Protein AF-A0A072P258-F1 (afdb_monomer_lite)

Foldseek 3Di:
DVQLVVCLVVQLPDDCVVVVCPVFAPDQCCLDPVNVVVLLVLLCDADPPPRDRPSVVVVVPPCNVVCSVPVPPDPRFGWEQQQREPVQFDADPPDRHTDDGHDSPRIGGYDSVNNVCNHCVVVD

Radius of gyration: 16.72 Å; chains: 1; bounding box: 40×44×44 Å

pLDDT: mean 76.92, std 16.01, range [46.84, 97.19]

InterPro domains:
  IPR002575 Aminoglycoside phosphotransferase [PF01636] (3-120)
  IPR011009 Protein kinase-like domain superfamily [SSF56112] (2-120)

Secondary structure (DSSP, 8-state):
-HHHHHHHHHHHTS-TTTTT-TTS-S---TTSHHHHHHHHHHTT---TTT---TTHHHHT-TTHHHHHTT------EEEE-SS--GGGEEEPSSSSSEEEE--GGG-EEEETHHHHHHHHGGG-

Sequence (124 aa):
WFSLIETLGWFHSLDPDSLGLQDYGKNVDFYSATRFSPIEAQAVIKHKDDGWNSRARTCRLRRGDRLRSKALIGKSAAIVHGDFKFGNVILHPTEPRVIGNLDWELSKISYFSVDLAFTLSPFL

Organism: NCBI:txid1182545

Structure (mmCIF, N/CA/C/O backbone):
data_AF-A0A072P258-F1
#
_entry.id   AF-A0A072P258-F1
#
loop_
_atom_site.group_PDB
_atom_site.id
_atom_site.type_symbol
_atom_site.label_atom_id
_atom_site.label_alt_id
_atom_site.label_comp_id
_atom_site.label_asym_id
_atom_site.label_entity_id
_atom_site.label_seq_id
_atom_site.pdbx_PDB_ins_code
_atom_site.Cartn_x
_atom_site.Cartn_y
_atom_site.Cartn_z
_atom_site.occupancy
_atom_site.B_iso_or_equiv
_atom_site.auth_seq_id
_atom_site.auth_comp_id
_atom_site.auth_asym_id
_atom_site.auth_atom_id
_atom_site.pdbx_PDB_model_num
ATOM 1 N N . TRP A 1 1 ? -10.549 -6.537 6.475 1.00 80.56 1 TRP A N 1
ATOM 2 C CA . TRP A 1 1 ? -10.460 -6.451 5.003 1.00 80.56 1 TRP A CA 1
ATOM 3 C C . TRP A 1 1 ? -11.018 -5.148 4.450 1.00 80.56 1 TRP A C 1
ATOM 5 O O . TRP A 1 1 ? -10.276 -4.502 3.730 1.00 80.56 1 TRP A O 1
ATOM 15 N N . PHE A 1 2 ? -12.230 -4.705 4.815 1.00 92.12 2 PHE A N 1
ATOM 16 C CA . PHE A 1 2 ? -12.779 -3.423 4.327 1.00 92.12 2 PHE A CA 1
ATOM 17 C C . PHE A 1 2 ? -11.857 -2.227 4.571 1.00 92.12 2 PHE A C 1
ATOM 19 O O . PHE A 1 2 ? -11.425 -1.613 3.605 1.00 92.12 2 PHE A O 1
ATOM 26 N N . SER A 1 3 ? -11.435 -1.995 5.818 1.00 93.75 3 SER A N 1
ATOM 27 C CA . SER A 1 3 ? -10.542 -0.869 6.122 1.00 93.75 3 SER A CA 1
ATOM 28 C C . SER A 1 3 ? -9.206 -0.916 5.369 1.00 93.75 3 SER A C 1
ATOM 30 O O . SER A 1 3 ? -8.697 0.126 4.989 1.00 93.75 3 SER A O 1
ATOM 32 N N . LEU A 1 4 ? -8.664 -2.103 5.070 1.00 92.88 4 LEU A N 1
ATOM 33 C CA . LEU A 1 4 ? -7.447 -2.233 4.257 1.00 92.88 4 LEU A CA 1
ATOM 34 C C . LEU A 1 4 ? -7.675 -1.738 2.818 1.00 92.88 4 LEU A C 1
ATOM 36 O O . LEU A 1 4 ? -6.839 -1.028 2.268 1.00 92.88 4 LEU A O 1
ATOM 40 N N . ILE A 1 5 ? -8.810 -2.114 2.223 1.00 92.69 5 ILE A N 1
ATOM 41 C CA . ILE A 1 5 ? -9.197 -1.711 0.864 1.00 92.69 5 ILE A CA 1
ATOM 42 C C . ILE A 1 5 ? -9.535 -0.217 0.828 1.00 92.69 5 ILE A C 1
ATOM 44 O O . ILE A 1 5 ? -9.149 0.467 -0.115 1.00 92.69 5 ILE A O 1
ATOM 48 N N . GLU A 1 6 ? -10.203 0.303 1.859 1.00 94.56 6 GLU A N 1
ATOM 49 C CA . GLU A 1 6 ? -10.475 1.737 2.011 1.00 94.56 6 GLU A CA 1
ATOM 50 C C . GLU A 1 6 ? -9.178 2.538 2.119 1.00 94.56 6 GLU A C 1
ATOM 52 O O . GLU A 1 6 ? -9.024 3.530 1.414 1.00 94.56 6 GLU A O 1
ATOM 57 N N . THR A 1 7 ? -8.217 2.088 2.932 1.00 94.31 7 THR A N 1
ATOM 58 C CA . THR A 1 7 ? -6.896 2.720 3.027 1.00 94.31 7 THR A CA 1
ATOM 59 C C . THR A 1 7 ? -6.172 2.689 1.689 1.00 94.31 7 THR A C 1
ATOM 61 O O . THR A 1 7 ? -5.600 3.703 1.305 1.00 94.31 7 THR A O 1
ATOM 64 N N . LEU A 1 8 ? -6.216 1.569 0.962 1.00 92.69 8 LEU A N 1
ATOM 65 C CA . LEU A 1 8 ? -5.606 1.460 -0.362 1.00 92.69 8 LEU A CA 1
ATOM 66 C C . LEU A 1 8 ? -6.250 2.428 -1.365 1.00 92.69 8 LEU A C 1
ATOM 68 O O . LEU A 1 8 ? -5.548 3.153 -2.064 1.00 92.69 8 LEU A O 1
ATOM 72 N N . GLY A 1 9 ? -7.585 2.479 -1.400 1.00 91.62 9 GLY A N 1
ATOM 73 C CA . GLY A 1 9 ? -8.334 3.381 -2.273 1.00 91.62 9 GLY A CA 1
ATOM 74 C C . GLY A 1 9 ? -8.097 4.853 -1.939 1.00 91.62 9 GLY A C 1
ATOM 75 O O . GLY A 1 9 ? -7.852 5.652 -2.839 1.00 91.62 9 GLY A O 1
ATOM 76 N N . TRP A 1 10 ? -8.100 5.205 -0.651 1.00 90.94 10 TRP A N 1
ATOM 77 C CA . TRP A 1 10 ? -7.751 6.545 -0.183 1.00 90.94 10 TRP A CA 1
ATOM 78 C C . TRP A 1 10 ? -6.321 6.914 -0.587 1.00 90.94 10 TRP A C 1
ATOM 80 O O . TRP A 1 10 ? -6.105 7.963 -1.186 1.00 90.94 10 TRP A O 1
ATOM 90 N N . PHE A 1 11 ? -5.362 6.022 -0.344 1.00 86.38 11 PHE A N 1
ATOM 91 C CA . PHE A 1 11 ? -3.952 6.220 -0.664 1.00 86.38 11 PHE A CA 1
ATOM 92 C C . PHE A 1 11 ? -3.710 6.450 -2.163 1.00 86.38 11 PHE A C 1
ATOM 94 O O . PHE A 1 11 ? -2.982 7.367 -2.538 1.00 86.38 11 PHE A O 1
ATOM 101 N N . HIS A 1 12 ? -4.373 5.678 -3.029 1.00 89.56 12 HIS A N 1
ATOM 102 C CA . HIS A 1 12 ? -4.281 5.831 -4.486 1.00 89.56 12 HIS A CA 1
ATOM 103 C C . HIS A 1 12 ? -5.086 7.010 -5.048 1.00 89.56 12 HIS A C 1
ATOM 105 O O . HIS A 1 12 ? -4.901 7.359 -6.212 1.00 89.56 12 HIS A O 1
ATOM 111 N N . SER A 1 13 ? -5.967 7.622 -4.250 1.00 89.94 13 SER A N 1
ATOM 112 C CA . SER A 1 13 ? -6.721 8.825 -4.636 1.00 89.94 13 SER A CA 1
ATOM 113 C C . SER A 1 13 ? -5.958 10.132 -4.409 1.00 89.94 13 SER A C 1
ATOM 115 O O . SER A 1 13 ? -6.405 11.186 -4.860 1.00 89.94 13 SER A O 1
ATOM 117 N N . LEU A 1 14 ? -4.823 10.073 -3.705 1.00 89.19 14 LEU A N 1
ATOM 118 C CA . LEU A 1 14 ? -3.991 11.238 -3.428 1.00 89.19 14 LEU A CA 1
ATOM 119 C C . LEU A 1 14 ? -3.302 11.726 -4.704 1.00 89.19 14 LEU A C 1
ATOM 121 O O . LEU A 1 14 ? -2.708 10.933 -5.433 1.00 89.19 14 LEU A O 1
ATOM 125 N N . ASP A 1 15 ? -3.342 13.040 -4.927 1.00 87.12 15 ASP A N 1
ATOM 126 C CA . ASP A 1 15 ? -2.599 13.699 -5.998 1.00 87.12 15 ASP A CA 1
ATOM 127 C C . ASP A 1 15 ? -1.139 13.940 -5.561 1.00 87.12 15 ASP A C 1
ATOM 129 O O . ASP A 1 15 ? -0.911 14.753 -4.654 1.00 87.12 15 ASP A O 1
ATOM 133 N N . PRO A 1 16 ? -0.145 13.267 -6.178 1.00 85.94 16 PRO A N 1
ATOM 134 C CA . PRO A 1 16 ? 1.263 13.444 -5.836 1.00 85.94 16 PRO A CA 1
ATOM 135 C C . PRO A 1 16 ? 1.750 14.888 -5.964 1.00 85.94 16 PRO A C 1
ATOM 137 O O . PRO A 1 16 ? 2.564 15.326 -5.149 1.00 85.94 16 PRO A O 1
ATOM 140 N N . ASP A 1 17 ? 1.248 15.631 -6.950 1.00 86.19 17 ASP A N 1
ATOM 141 C CA . ASP A 1 17 ? 1.717 16.987 -7.236 1.00 86.19 17 ASP A CA 1
ATOM 142 C C . ASP A 1 17 ? 1.277 17.946 -6.124 1.00 86.19 17 ASP A C 1
ATOM 144 O O . ASP A 1 17 ? 2.081 18.732 -5.618 1.00 86.19 17 ASP A O 1
ATOM 148 N N . SER A 1 18 ? 0.032 17.808 -5.651 1.00 89.44 18 SER A N 1
ATOM 149 C CA . SER A 1 18 ? -0.488 18.568 -4.504 1.00 89.44 18 SER A CA 1
ATOM 150 C C . SER A 1 18 ? 0.297 18.346 -3.201 1.00 89.44 18 SER A C 1
ATOM 152 O O . SER A 1 18 ? 0.285 19.202 -2.316 1.00 89.44 18 SER A O 1
ATOM 154 N N . LEU A 1 19 ? 0.996 17.211 -3.089 1.00 90.06 19 LEU A N 1
ATOM 155 C CA . LEU A 1 19 ? 1.791 16.819 -1.925 1.00 90.06 19 LEU A CA 1
ATOM 156 C C . LEU A 1 19 ? 3.286 17.147 -2.072 1.00 90.06 19 LEU A C 1
ATOM 158 O O . LEU A 1 19 ? 4.065 16.845 -1.168 1.00 90.06 19 LEU A O 1
ATOM 162 N N . GLY A 1 20 ? 3.705 17.749 -3.191 1.00 89.31 20 GLY A N 1
ATOM 163 C CA . GLY A 1 20 ? 5.118 18.028 -3.464 1.00 89.31 20 GLY A CA 1
ATOM 164 C C . GLY A 1 20 ? 5.938 16.776 -3.808 1.00 89.31 20 GLY A C 1
ATOM 165 O O . GLY A 1 20 ? 7.154 16.757 -3.610 1.00 89.31 20 GLY A O 1
ATOM 166 N N . LEU A 1 21 ? 5.279 15.714 -4.285 1.00 87.38 21 LEU A N 1
ATOM 167 C CA . LEU A 1 21 ? 5.876 14.421 -4.634 1.00 87.38 21 LEU A CA 1
ATOM 168 C C . LEU A 1 21 ? 6.026 14.223 -6.151 1.00 87.38 21 LEU A C 1
ATOM 170 O O . LEU A 1 21 ? 6.242 13.099 -6.604 1.00 87.38 21 LEU A O 1
ATOM 174 N N . GLN A 1 22 ? 5.967 15.293 -6.943 1.00 79.31 22 GLN A N 1
ATOM 175 C CA . GLN A 1 22 ? 6.063 15.233 -8.407 1.00 79.31 22 GLN A CA 1
ATOM 176 C C . GLN A 1 22 ? 7.355 14.555 -8.907 1.00 79.31 22 GLN A C 1
ATOM 178 O O . GLN A 1 22 ? 7.369 13.887 -9.940 1.00 79.31 22 GLN A O 1
ATOM 183 N N . ASP A 1 23 ? 8.447 14.674 -8.143 1.00 79.88 23 ASP A N 1
ATOM 184 C CA . ASP A 1 23 ? 9.750 14.078 -8.461 1.00 79.88 23 ASP A CA 1
ATOM 185 C C . ASP A 1 23 ? 9.990 12.725 -7.763 1.00 79.88 23 ASP A C 1
ATOM 187 O O . ASP A 1 23 ? 11.066 12.126 -7.900 1.00 79.88 23 ASP A O 1
ATOM 191 N N . TYR A 1 24 ? 8.997 12.217 -7.021 1.00 80.12 24 TYR A N 1
ATOM 192 C CA . TYR A 1 24 ? 9.077 11.001 -6.211 1.00 80.12 24 TYR A CA 1
ATOM 193 C C . TYR A 1 24 ? 9.016 9.723 -7.069 1.00 80.12 24 TYR A C 1
ATOM 195 O O . TYR A 1 24 ? 8.082 8.927 -7.040 1.00 80.12 24 TYR A O 1
ATOM 203 N N . GLY A 1 25 ? 10.055 9.503 -7.871 1.00 65.50 25 GLY A N 1
ATOM 204 C CA . GLY A 1 25 ? 10.165 8.355 -8.768 1.00 65.50 25 GLY A CA 1
ATOM 205 C C . GLY A 1 25 ? 9.993 8.759 -10.227 1.00 65.50 25 GLY A C 1
ATOM 206 O O . GLY A 1 25 ? 8.919 8.644 -10.801 1.00 65.50 25 GLY A O 1
ATOM 207 N N . LYS A 1 26 ? 11.106 9.152 -10.857 1.00 57.06 26 LYS A N 1
ATOM 208 C CA . LYS A 1 26 ? 11.235 9.593 -12.262 1.00 57.06 26 LYS A CA 1
ATOM 209 C C . LYS A 1 26 ? 10.872 8.559 -13.352 1.00 57.06 26 LYS A C 1
ATOM 211 O O . LYS A 1 26 ? 11.363 8.660 -14.468 1.00 57.06 26 LYS A O 1
ATOM 216 N N . ASN A 1 27 ? 10.055 7.544 -13.079 1.00 54.53 27 ASN A N 1
ATOM 217 C CA . ASN A 1 27 ? 9.732 6.500 -14.053 1.00 54.53 27 ASN A CA 1
ATOM 218 C C . ASN A 1 27 ? 8.267 6.077 -13.942 1.00 54.53 27 ASN A C 1
ATOM 220 O O . ASN A 1 27 ? 7.932 5.153 -13.200 1.00 54.53 27 ASN A O 1
ATOM 224 N N . VAL A 1 28 ? 7.418 6.704 -14.755 1.00 58.09 28 VAL A N 1
ATOM 225 C CA . VAL A 1 28 ? 5.987 6.375 -14.877 1.00 58.09 28 VAL A CA 1
ATOM 226 C C . VAL A 1 28 ? 5.734 5.025 -15.561 1.00 58.09 28 VAL A C 1
ATOM 228 O O . VAL A 1 28 ? 4.589 4.641 -15.774 1.00 58.09 28 VAL A O 1
ATOM 231 N N . ASP A 1 29 ? 6.780 4.268 -15.898 1.00 60.81 29 ASP A N 1
ATOM 232 C CA . ASP A 1 29 ? 6.637 2.992 -16.586 1.00 60.81 29 ASP A CA 1
ATOM 233 C C . ASP A 1 29 ? 7.068 1.805 -15.710 1.00 60.81 29 ASP A C 1
ATOM 235 O O . ASP A 1 29 ? 8.213 1.345 -15.749 1.00 60.81 29 ASP A O 1
ATOM 239 N N . PHE A 1 30 ? 6.132 1.296 -14.898 1.00 56.91 30 PHE A N 1
ATOM 240 C CA . PHE A 1 30 ? 6.318 0.047 -14.144 1.00 56.91 30 PHE A CA 1
ATOM 241 C C . PHE A 1 30 ? 6.544 -1.159 -15.059 1.00 56.91 30 PHE A C 1
ATOM 243 O O . PHE A 1 30 ? 7.264 -2.083 -14.689 1.00 56.91 30 PHE A O 1
ATOM 250 N N . TYR A 1 31 ? 5.910 -1.162 -16.235 1.00 58.06 31 TYR A N 1
ATOM 251 C CA . TYR A 1 31 ? 5.959 -2.280 -17.172 1.00 58.06 31 TYR A CA 1
ATOM 252 C C . TYR A 1 31 ? 7.146 -2.190 -18.139 1.00 58.06 31 TYR A C 1
ATOM 254 O O . TYR A 1 31 ? 7.406 -3.153 -18.867 1.00 58.06 31 TYR A O 1
ATOM 262 N N . SER A 1 32 ? 7.903 -1.087 -18.103 1.00 57.03 32 SER A N 1
ATOM 263 C CA . SER A 1 32 ? 9.161 -0.950 -18.834 1.00 57.03 32 SER A CA 1
ATOM 264 C C . SER A 1 32 ? 10.154 -2.054 -18.473 1.00 57.03 32 SER A C 1
ATOM 266 O O . SER A 1 32 ? 10.201 -2.585 -17.355 1.00 57.03 32 SER A O 1
ATOM 268 N N . ALA A 1 33 ? 11.025 -2.358 -19.436 1.00 49.00 33 ALA A N 1
ATOM 269 C CA . ALA A 1 33 ? 12.120 -3.312 -19.287 1.00 49.00 33 ALA A CA 1
ATOM 270 C C . ALA A 1 33 ? 12.998 -3.048 -18.044 1.00 49.00 33 ALA A C 1
ATOM 272 O O . ALA A 1 33 ? 13.565 -3.986 -17.491 1.00 49.00 33 ALA A O 1
ATOM 273 N N . THR A 1 34 ? 13.052 -1.806 -17.552 1.00 52.84 34 THR A N 1
ATOM 274 C CA . THR A 1 34 ? 13.853 -1.367 -16.399 1.00 52.84 34 THR A CA 1
ATOM 275 C C . THR A 1 34 ? 13.438 -2.015 -15.070 1.00 52.84 34 THR A C 1
ATOM 277 O O . THR A 1 34 ? 14.250 -2.091 -14.150 1.00 52.84 34 THR A O 1
ATOM 280 N N . ARG A 1 35 ? 12.191 -2.497 -14.933 1.00 59.50 35 ARG A N 1
ATOM 281 C CA . ARG A 1 35 ? 11.707 -3.183 -13.713 1.00 59.50 35 ARG A CA 1
ATOM 282 C C . ARG A 1 35 ? 11.805 -4.701 -13.791 1.00 59.50 35 ARG A C 1
ATOM 284 O O . ARG A 1 35 ? 12.050 -5.343 -12.773 1.00 59.50 35 ARG A O 1
ATOM 291 N N . PHE A 1 36 ? 11.623 -5.269 -14.979 1.00 61.66 36 PHE A N 1
ATOM 292 C CA . PHE A 1 36 ? 11.745 -6.712 -15.177 1.00 61.66 36 PHE A CA 1
ATOM 293 C C . PHE A 1 36 ? 13.206 -7.156 -15.253 1.00 61.66 36 PHE A C 1
ATOM 295 O O . PHE A 1 36 ? 13.527 -8.220 -14.730 1.00 61.66 36 PHE A O 1
ATOM 302 N N . SER A 1 37 ? 14.105 -6.333 -15.804 1.00 63.50 37 SER A N 1
ATOM 303 C CA . SER A 1 37 ? 15.505 -6.720 -16.005 1.00 63.50 37 SER A CA 1
ATOM 304 C C . SER A 1 37 ? 16.271 -7.051 -14.716 1.00 63.50 37 SER A C 1
ATOM 306 O O . SER A 1 37 ? 16.994 -8.047 -14.732 1.00 63.50 37 SER A O 1
ATOM 308 N N . PRO A 1 38 ? 16.104 -6.354 -13.568 1.00 69.00 38 PRO A N 1
ATOM 309 C CA . PRO A 1 38 ? 16.806 -6.734 -12.343 1.00 69.00 38 PRO A CA 1
ATOM 310 C C . PRO A 1 38 ? 16.227 -8.007 -11.718 1.00 69.00 38 PRO A C 1
ATOM 312 O O . PRO A 1 38 ? 16.970 -8.819 -11.175 1.00 69.00 38 PRO A O 1
ATOM 315 N N . ILE A 1 39 ? 14.908 -8.207 -11.813 1.00 66.69 39 ILE A N 1
ATOM 316 C CA . ILE A 1 39 ? 14.232 -9.408 -11.301 1.00 66.69 39 ILE A CA 1
ATOM 317 C C . ILE A 1 39 ? 14.655 -10.631 -12.127 1.00 66.69 39 ILE A C 1
ATOM 319 O O . ILE A 1 39 ? 15.022 -11.658 -11.559 1.00 66.69 39 ILE A O 1
ATOM 323 N N . GLU A 1 40 ? 14.679 -10.498 -13.456 1.00 68.19 40 GLU A N 1
ATOM 324 C CA . GLU A 1 40 ? 15.176 -11.511 -14.394 1.00 68.19 40 GLU A CA 1
ATOM 325 C C . GLU A 1 40 ? 16.664 -11.808 -14.169 1.00 68.19 40 GLU A C 1
ATOM 327 O O . GLU A 1 40 ? 17.045 -12.977 -14.079 1.00 68.19 40 GLU A O 1
ATOM 332 N N . ALA A 1 41 ? 17.491 -10.777 -13.969 1.00 71.06 41 ALA A N 1
ATOM 333 C CA . ALA A 1 41 ? 18.902 -10.943 -13.632 1.00 71.06 41 ALA A CA 1
ATOM 334 C C . ALA A 1 41 ? 19.092 -11.699 -12.307 1.00 71.06 41 ALA A C 1
ATOM 336 O O . ALA A 1 41 ? 19.918 -12.601 -12.221 1.00 71.06 41 ALA A O 1
ATOM 337 N N . GLN A 1 42 ? 18.301 -11.404 -11.275 1.00 70.44 42 GLN A N 1
ATOM 338 C CA . GLN A 1 42 ? 18.381 -12.119 -9.997 1.00 70.44 42 GLN A CA 1
ATOM 339 C C . GLN A 1 42 ? 17.874 -13.563 -10.098 1.00 70.44 42 GLN A C 1
ATOM 341 O O . GLN A 1 42 ? 18.392 -14.461 -9.433 1.00 70.44 42 GLN A O 1
ATOM 346 N N . ALA A 1 43 ? 16.898 -13.824 -10.963 1.00 67.00 43 ALA A N 1
ATOM 347 C CA . ALA A 1 43 ? 16.346 -15.156 -11.176 1.00 67.00 43 ALA A CA 1
ATOM 348 C C . ALA A 1 43 ? 17.252 -16.103 -11.982 1.00 67.00 43 ALA A C 1
ATOM 350 O O . ALA A 1 43 ? 16.924 -17.284 -12.116 1.00 67.00 43 ALA A O 1
ATOM 351 N N . VAL A 1 44 ? 18.400 -15.628 -12.474 1.00 71.62 44 VAL A N 1
ATOM 352 C CA . VAL A 1 44 ? 19.455 -16.488 -13.036 1.00 71.62 44 VAL A CA 1
ATOM 353 C C . VAL A 1 44 ? 20.649 -16.675 -12.091 1.00 71.62 44 VAL A C 1
ATOM 355 O O . VAL A 1 44 ? 21.456 -17.576 -12.314 1.00 71.62 44 VAL A O 1
ATOM 358 N N . ILE A 1 45 ? 20.735 -15.905 -10.998 1.00 73.19 45 ILE A N 1
ATOM 359 C CA . ILE A 1 45 ? 21.811 -16.012 -9.998 1.00 73.19 45 ILE A CA 1
ATOM 360 C C . ILE A 1 45 ? 21.589 -17.238 -9.109 1.00 73.19 45 ILE A C 1
ATOM 362 O O . ILE A 1 45 ? 20.629 -17.303 -8.347 1.00 73.19 45 ILE A O 1
ATOM 366 N N . LYS A 1 46 ? 22.493 -18.213 -9.189 1.00 74.88 46 LYS A N 1
ATOM 367 C CA . LYS A 1 46 ? 22.460 -19.421 -8.356 1.00 74.88 46 LYS A CA 1
ATOM 368 C C . LYS A 1 46 ? 23.319 -19.242 -7.108 1.00 74.88 46 LYS A C 1
ATOM 370 O O . LYS A 1 46 ? 24.397 -18.650 -7.179 1.00 74.88 46 LYS A O 1
ATOM 375 N N . HIS A 1 47 ? 22.853 -19.779 -5.986 1.00 73.06 47 HIS A N 1
ATOM 376 C CA . HIS A 1 47 ? 23.661 -19.963 -4.788 1.00 73.06 47 HIS A CA 1
ATOM 377 C C . HIS A 1 47 ? 24.882 -20.826 -5.126 1.00 73.06 47 HIS A C 1
ATOM 379 O O . HIS A 1 47 ? 24.786 -21.789 -5.889 1.00 73.06 47 HIS A O 1
ATOM 385 N N . LYS A 1 48 ? 26.047 -20.442 -4.593 1.00 72.44 48 LYS A N 1
ATOM 386 C CA . LYS A 1 48 ? 27.324 -21.100 -4.909 1.00 72.44 48 LYS A CA 1
ATOM 387 C C . LYS A 1 48 ? 27.407 -22.524 -4.360 1.00 72.44 48 LYS A C 1
ATOM 389 O O . LYS A 1 48 ? 28.074 -23.349 -4.972 1.00 72.44 48 LYS A O 1
ATOM 394 N N . ASP A 1 49 ? 26.723 -22.791 -3.252 1.00 75.44 49 ASP A N 1
ATOM 395 C CA . ASP A 1 49 ? 26.930 -24.006 -2.462 1.00 75.44 49 ASP A CA 1
ATOM 396 C C . ASP A 1 49 ? 26.011 -25.162 -2.885 1.00 75.44 49 ASP A C 1
ATOM 398 O O . ASP A 1 49 ? 26.442 -26.310 -2.930 1.00 75.44 49 ASP A O 1
ATOM 402 N N . ASP A 1 50 ? 24.761 -24.873 -3.249 1.00 76.50 50 ASP A N 1
ATOM 403 C CA . ASP A 1 50 ? 23.747 -25.875 -3.611 1.00 76.50 50 ASP A CA 1
ATOM 404 C C . ASP A 1 50 ? 23.202 -25.701 -5.043 1.00 76.50 50 ASP A C 1
ATOM 406 O O . ASP A 1 50 ? 22.385 -26.495 -5.515 1.00 76.50 50 ASP A O 1
ATOM 410 N N . GLY A 1 51 ? 23.639 -24.657 -5.759 1.00 71.81 51 GLY A N 1
ATOM 411 C CA . GLY A 1 51 ? 23.147 -24.324 -7.096 1.00 71.81 51 GLY A CA 1
ATOM 412 C C . GLY A 1 51 ? 21.678 -23.890 -7.129 1.00 71.81 51 GLY A C 1
ATOM 413 O O . GLY A 1 51 ? 21.122 -23.714 -8.223 1.00 71.81 51 GLY A O 1
ATOM 414 N N . TRP A 1 52 ? 21.041 -23.716 -5.966 1.00 65.12 52 TRP A N 1
ATOM 415 C CA . TRP A 1 52 ? 19.646 -23.322 -5.852 1.00 65.12 52 TRP A CA 1
ATOM 416 C C . TRP A 1 52 ? 19.466 -21.864 -6.267 1.00 65.12 52 TRP A C 1
ATOM 418 O O . TRP A 1 52 ? 20.350 -21.024 -6.116 1.00 65.12 52 TRP A O 1
ATOM 428 N N . ASN A 1 53 ? 18.287 -21.530 -6.778 1.00 66.62 53 ASN A N 1
ATOM 429 C CA . ASN A 1 53 ? 17.873 -20.144 -6.931 1.00 66.62 53 ASN A CA 1
ATOM 430 C C . ASN A 1 53 ? 16.415 -20.019 -6.491 1.00 66.62 53 ASN A C 1
ATOM 432 O O . ASN A 1 53 ? 15.498 -20.479 -7.176 1.00 66.62 53 ASN A O 1
ATOM 436 N N . SER A 1 54 ? 16.208 -19.353 -5.358 1.00 63.09 54 SER A N 1
ATOM 437 C CA . SER A 1 54 ? 14.893 -19.100 -4.762 1.00 63.09 54 SER A CA 1
ATOM 438 C C . SER A 1 54 ? 13.963 -18.274 -5.660 1.00 63.09 54 SER A C 1
ATOM 440 O O . SER A 1 54 ? 12.744 -18.401 -5.563 1.00 63.09 54 SER A O 1
ATOM 442 N N . ARG A 1 55 ? 14.519 -17.489 -6.588 1.00 59.28 55 ARG A N 1
ATOM 443 C CA . ARG A 1 55 ? 13.811 -16.633 -7.554 1.00 59.28 55 ARG A CA 1
ATOM 444 C C . ARG A 1 55 ? 13.698 -17.242 -8.958 1.00 59.28 55 ARG A C 1
ATOM 446 O O . ARG A 1 55 ? 12.989 -16.689 -9.797 1.00 59.28 55 ARG A O 1
ATOM 453 N N . ALA A 1 56 ? 14.300 -18.406 -9.226 1.00 58.84 56 ALA A N 1
ATOM 454 C CA . ALA A 1 56 ? 14.246 -19.040 -10.551 1.00 58.84 56 ALA A CA 1
ATOM 455 C C . ALA A 1 56 ? 12.831 -19.480 -10.971 1.00 58.84 56 ALA A C 1
ATOM 457 O O . ALA A 1 56 ? 12.532 -19.527 -12.166 1.00 58.84 56 ALA A O 1
ATOM 458 N N . ARG A 1 57 ? 11.925 -19.771 -10.019 1.00 53.62 57 ARG A N 1
ATOM 459 C CA . ARG A 1 57 ? 10.506 -20.041 -10.338 1.00 53.62 57 ARG A CA 1
ATOM 460 C C . ARG A 1 57 ? 9.774 -18.791 -10.827 1.00 53.62 57 ARG A C 1
ATOM 462 O O . ARG A 1 57 ? 8.899 -18.912 -11.680 1.00 53.62 57 ARG A O 1
ATOM 469 N N . THR A 1 58 ? 10.153 -17.613 -10.337 1.00 53.19 58 THR A N 1
ATOM 470 C CA . THR A 1 58 ? 9.467 -16.341 -10.597 1.00 53.19 58 THR A CA 1
ATOM 471 C C . THR A 1 58 ? 9.658 -15.870 -12.043 1.00 53.19 58 THR A C 1
ATOM 473 O O . THR A 1 58 ? 8.708 -15.399 -12.663 1.00 53.19 58 THR A O 1
ATOM 476 N N . CYS A 1 59 ? 10.839 -16.092 -12.637 1.00 50.56 59 CYS A N 1
ATOM 477 C CA . CYS A 1 59 ? 11.115 -15.730 -14.039 1.00 50.56 59 CYS A CA 1
ATOM 478 C C . CYS A 1 59 ? 10.842 -16.838 -15.058 1.00 50.56 59 CYS A C 1
ATOM 480 O O . CYS A 1 59 ? 10.883 -16.586 -16.259 1.00 50.56 59 CYS A O 1
ATOM 482 N N . ARG A 1 60 ? 10.482 -18.053 -14.623 1.00 47.22 60 ARG A N 1
ATOM 483 C CA . ARG A 1 60 ? 10.056 -19.122 -15.545 1.00 47.22 60 ARG A CA 1
ATOM 484 C C . ARG A 1 60 ? 8.644 -18.911 -16.103 1.00 47.22 60 ARG A C 1
ATOM 486 O O . ARG A 1 60 ? 8.127 -19.744 -16.848 1.00 47.22 60 ARG A O 1
ATOM 493 N N . LEU A 1 61 ? 7.999 -17.801 -15.756 1.00 48.50 61 LEU A N 1
ATOM 494 C CA . LEU A 1 61 ? 6.753 -17.402 -16.372 1.00 48.50 61 LEU A CA 1
ATOM 495 C C . LEU A 1 61 ? 7.053 -16.813 -17.757 1.00 48.50 61 LEU A C 1
ATOM 497 O O . LEU A 1 61 ? 7.424 -15.649 -17.878 1.00 48.50 61 LEU A O 1
ATOM 501 N N . ARG A 1 62 ? 6.688 -17.550 -18.816 1.00 46.84 62 ARG A N 1
ATOM 502 C CA . ARG A 1 62 ? 6.383 -17.035 -20.177 1.00 46.84 62 ARG A CA 1
ATOM 503 C C . ARG A 1 62 ? 5.366 -15.857 -20.197 1.00 46.84 62 ARG A C 1
ATOM 505 O O . ARG A 1 62 ? 4.866 -15.479 -21.252 1.00 46.84 62 ARG A O 1
ATOM 512 N N . ARG A 1 63 ? 4.994 -15.311 -19.031 1.00 49.94 63 ARG A N 1
ATOM 513 C CA . ARG A 1 63 ? 4.077 -14.188 -18.813 1.00 49.94 63 ARG A CA 1
ATOM 514 C C . ARG A 1 63 ? 4.779 -12.828 -18.822 1.00 49.94 63 ARG A C 1
ATOM 516 O O . ARG A 1 63 ? 4.074 -11.857 -19.056 1.00 49.94 63 ARG A O 1
ATOM 523 N N . GLY A 1 64 ? 6.103 -12.742 -18.634 1.00 52.62 64 GLY A N 1
ATOM 524 C CA . GLY A 1 64 ? 6.835 -11.463 -18.682 1.00 52.62 64 GLY A CA 1
ATOM 525 C C . GLY A 1 64 ? 6.596 -10.698 -19.992 1.00 52.62 64 GLY A C 1
ATOM 526 O O . GLY A 1 64 ? 6.123 -9.565 -19.971 1.00 52.62 64 GLY A O 1
ATOM 527 N N . ASP A 1 65 ? 6.768 -11.363 -21.140 1.00 53.12 65 ASP A N 1
ATOM 528 C CA . ASP A 1 65 ? 6.511 -10.781 -22.473 1.00 53.12 65 ASP A CA 1
ATOM 529 C C . ASP A 1 65 ? 5.035 -10.436 -22.727 1.00 53.12 65 ASP A C 1
ATOM 531 O O . ASP A 1 65 ? 4.701 -9.448 -23.387 1.00 53.12 65 ASP A O 1
ATOM 535 N N . ARG A 1 66 ? 4.118 -11.245 -22.184 1.00 53.59 66 ARG A N 1
ATOM 536 C CA . ARG A 1 66 ? 2.671 -11.057 -22.367 1.00 53.59 66 ARG A CA 1
ATOM 537 C C . ARG A 1 66 ? 2.112 -9.933 -21.482 1.00 53.59 66 ARG A C 1
ATOM 539 O O . ARG A 1 66 ? 1.106 -9.334 -21.839 1.00 53.59 66 ARG A O 1
ATOM 546 N N . LEU A 1 67 ? 2.753 -9.656 -20.345 1.00 56.12 67 LEU A N 1
ATOM 547 C CA . LEU A 1 67 ? 2.428 -8.533 -19.460 1.00 56.12 67 LEU A CA 1
ATOM 548 C C . LEU A 1 67 ? 2.972 -7.216 -20.019 1.00 56.12 67 LEU A C 1
ATOM 550 O O . LEU A 1 67 ? 2.238 -6.233 -20.034 1.00 56.12 67 LEU A O 1
ATOM 554 N N . ARG A 1 68 ? 4.194 -7.222 -20.575 1.00 57.19 68 ARG A N 1
ATOM 555 C CA . ARG A 1 68 ? 4.781 -6.067 -21.280 1.00 57.19 68 ARG A CA 1
ATOM 556 C C . ARG A 1 68 ? 3.883 -5.555 -22.414 1.00 57.19 68 ARG A C 1
ATOM 558 O O . ARG A 1 68 ? 3.687 -4.356 -22.552 1.00 57.19 68 ARG A O 1
ATOM 565 N N . SER A 1 69 ? 3.292 -6.467 -23.188 1.00 51.53 69 SER A N 1
ATOM 566 C CA . SER A 1 69 ? 2.420 -6.140 -24.332 1.00 51.53 69 SER A CA 1
ATOM 567 C C . SER A 1 69 ? 0.969 -5.795 -23.968 1.00 51.53 69 SER A C 1
ATOM 569 O O . SER A 1 69 ? 0.232 -5.314 -24.826 1.00 51.53 69 SER A O 1
ATOM 571 N N . LYS A 1 70 ? 0.544 -6.033 -22.719 1.00 53.41 70 LYS A N 1
ATOM 572 C CA . LYS A 1 70 ? -0.822 -5.772 -22.227 1.00 53.41 70 LYS A CA 1
ATOM 573 C C . LYS A 1 70 ? -0.874 -4.754 -21.091 1.00 53.41 70 LYS A C 1
ATOM 575 O O . LYS A 1 70 ? -1.896 -4.701 -20.409 1.00 53.41 70 LYS A O 1
ATOM 580 N N . ALA A 1 71 ? 0.200 -3.994 -20.862 1.00 55.22 71 ALA A N 1
ATOM 581 C CA . ALA A 1 71 ? 0.199 -2.899 -19.899 1.00 55.22 71 ALA A CA 1
ATOM 582 C C . ALA A 1 71 ? -1.074 -2.077 -20.130 1.00 55.22 71 ALA A C 1
ATOM 584 O O . ALA A 1 71 ? -1.278 -1.539 -21.216 1.00 55.22 71 ALA A O 1
ATOM 585 N N . LEU A 1 72 ? -1.993 -2.116 -19.164 1.00 52.50 72 LEU A N 1
ATOM 586 C CA . LEU A 1 72 ? -3.279 -1.449 -19.274 1.00 52.50 72 LEU A CA 1
ATOM 587 C C . LEU A 1 72 ? -2.969 0.045 -19.283 1.00 52.50 72 LEU A C 1
ATOM 589 O O . LEU A 1 72 ? -2.618 0.619 -18.256 1.00 52.50 72 LEU A O 1
ATOM 593 N N . ILE A 1 73 ? -3.008 0.628 -20.480 1.00 47.31 73 ILE A N 1
ATOM 594 C CA . ILE A 1 73 ? -2.746 2.038 -20.749 1.00 47.31 73 ILE A CA 1
ATOM 595 C C . ILE A 1 73 ? -3.875 2.833 -20.084 1.00 47.31 73 ILE A C 1
ATOM 597 O O . ILE A 1 73 ? -4.915 3.096 -20.679 1.00 47.31 73 ILE A O 1
ATOM 601 N N . GLY A 1 74 ? -3.680 3.161 -18.812 1.00 49.69 74 GLY A N 1
ATOM 602 C CA . GLY A 1 74 ? -4.541 4.018 -18.012 1.00 49.69 74 GLY A CA 1
ATOM 603 C C . GLY A 1 74 ? -3.652 4.968 -17.225 1.00 49.69 74 GLY A C 1
ATOM 604 O O . GLY A 1 74 ? -2.918 4.544 -16.340 1.00 49.69 74 GLY A O 1
ATOM 605 N N . LYS A 1 75 ? -3.692 6.248 -17.594 1.00 51.78 75 LYS A N 1
ATOM 606 C CA . LYS A 1 75 ? -2.818 7.354 -17.160 1.00 51.78 75 LYS A CA 1
ATOM 607 C C . LYS A 1 75 ? -2.854 7.729 -15.665 1.00 51.78 75 LYS A C 1
ATOM 609 O O . LYS A 1 75 ? -2.392 8.811 -15.327 1.00 51.78 75 LYS A O 1
ATOM 614 N N . SER A 1 76 ? -3.364 6.902 -14.758 1.00 63.88 76 SER A N 1
ATOM 615 C CA . SER A 1 76 ? -3.355 7.256 -13.332 1.00 63.88 76 SER A CA 1
ATOM 616 C C . SER A 1 76 ? -2.086 6.738 -12.673 1.00 63.88 76 SER A C 1
ATOM 618 O O . SER A 1 76 ? -2.066 5.666 -12.069 1.00 63.88 76 SER A O 1
ATOM 620 N N . ALA A 1 77 ? -1.012 7.509 -12.837 1.00 73.31 77 ALA A N 1
ATOM 621 C CA . ALA A 1 77 ? 0.120 7.436 -11.932 1.00 73.31 77 ALA A CA 1
ATOM 622 C C . ALA A 1 77 ? -0.364 7.872 -10.542 1.00 73.31 77 ALA A C 1
ATOM 624 O O . ALA A 1 77 ? -0.968 8.931 -10.404 1.00 73.31 77 ALA A O 1
ATOM 625 N N . ALA A 1 78 ? -0.142 7.032 -9.541 1.00 84.25 78 ALA A N 1
ATOM 626 C CA . ALA A 1 78 ? -0.506 7.285 -8.155 1.00 84.25 78 ALA A CA 1
ATOM 627 C C . ALA A 1 78 ? 0.702 7.002 -7.263 1.00 84.25 78 ALA A C 1
ATOM 629 O O . ALA A 1 78 ? 1.691 6.403 -7.703 1.00 84.25 78 ALA A O 1
ATOM 630 N N . ILE A 1 79 ? 0.618 7.405 -5.998 1.00 88.00 79 ILE A N 1
ATOM 631 C CA . ILE A 1 79 ? 1.572 6.941 -4.995 1.00 88.00 79 ILE A CA 1
ATOM 632 C C . ILE A 1 79 ? 1.328 5.445 -4.795 1.00 88.00 79 ILE A C 1
ATOM 634 O O . ILE A 1 79 ? 0.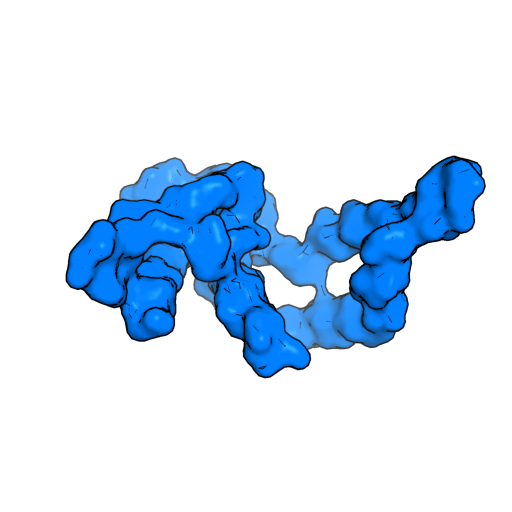213 5.019 -4.509 1.00 88.00 79 ILE A O 1
ATOM 638 N N . VAL A 1 80 ? 2.367 4.643 -4.992 1.00 89.38 80 VAL A N 1
ATOM 639 C CA . VAL A 1 80 ? 2.335 3.186 -4.859 1.00 89.38 80 VAL A CA 1
ATOM 640 C C . VAL A 1 80 ? 3.301 2.801 -3.753 1.00 89.38 80 VAL A C 1
ATOM 642 O O . VAL A 1 80 ? 4.440 3.267 -3.740 1.00 89.38 80 VAL A O 1
ATOM 645 N N . HIS A 1 81 ? 2.867 1.933 -2.845 1.00 91.88 81 HIS A N 1
ATOM 646 C CA . HIS A 1 81 ? 3.683 1.432 -1.742 1.00 91.88 81 HIS A CA 1
ATOM 647 C C . HIS A 1 81 ? 4.755 0.456 -2.240 1.00 91.88 81 HIS A C 1
ATOM 649 O O . HIS A 1 81 ? 5.888 0.462 -1.772 1.00 91.88 81 HIS A O 1
ATOM 655 N N . GLY A 1 82 ? 4.401 -0.398 -3.205 1.00 88.19 82 GLY A N 1
ATOM 656 C CA . GLY A 1 82 ? 5.299 -1.367 -3.834 1.00 88.19 82 GLY A CA 1
ATOM 657 C C . GLY A 1 82 ? 5.419 -2.704 -3.099 1.00 88.19 82 GLY A C 1
ATOM 658 O O . GLY A 1 82 ? 6.012 -3.626 -3.651 1.00 88.19 82 GLY A O 1
ATOM 659 N N . ASP A 1 83 ? 4.836 -2.809 -1.905 1.00 90.94 83 ASP A N 1
ATOM 660 C CA . ASP A 1 83 ? 4.715 -4.031 -1.092 1.00 90.94 83 ASP A CA 1
ATOM 661 C C . ASP A 1 83 ? 3.495 -3.915 -0.156 1.00 90.94 83 ASP A C 1
ATOM 663 O O . ASP A 1 83 ? 3.557 -4.201 1.040 1.00 90.94 83 ASP A O 1
ATOM 667 N N . PHE A 1 84 ? 2.372 -3.399 -0.674 1.00 93.19 84 PHE A N 1
ATOM 668 C CA . PHE A 1 84 ? 1.163 -3.222 0.130 1.00 93.19 84 PHE A CA 1
ATOM 669 C C . PHE A 1 84 ? 0.511 -4.578 0.426 1.00 93.19 84 PHE A C 1
ATOM 671 O O . PHE A 1 84 ? -0.105 -5.204 -0.439 1.00 93.19 84 PHE A O 1
ATOM 678 N N . LYS A 1 85 ? 0.635 -5.035 1.671 1.00 91.38 85 LYS A N 1
ATOM 679 C CA . LYS A 1 85 ? 0.073 -6.299 2.156 1.00 91.38 85 LYS A CA 1
ATOM 680 C C . LYS A 1 85 ? -0.329 -6.177 3.617 1.00 91.38 85 LYS A C 1
ATOM 682 O O . LYS A 1 85 ? 0.162 -5.313 4.336 1.00 91.38 85 LYS A O 1
ATOM 687 N N . PHE A 1 86 ? -1.172 -7.099 4.077 1.00 90.62 86 PHE A N 1
ATOM 688 C CA . PHE A 1 86 ? -1.667 -7.100 5.457 1.00 90.62 86 PHE A CA 1
ATOM 689 C C . PHE A 1 86 ? -0.545 -7.126 6.516 1.00 90.62 86 PHE A C 1
ATOM 691 O O . PHE A 1 86 ? -0.709 -6.570 7.592 1.00 90.62 86 PHE A O 1
ATOM 698 N N . GLY A 1 87 ? 0.612 -7.722 6.206 1.00 91.75 87 GLY A N 1
ATOM 699 C CA . GLY A 1 87 ? 1.773 -7.728 7.106 1.00 91.75 87 GLY A CA 1
ATOM 700 C C . GLY A 1 87 ? 2.453 -6.366 7.303 1.00 91.75 87 GLY A C 1
ATOM 701 O O . GLY A 1 87 ? 3.189 -6.213 8.269 1.00 91.75 87 GLY A O 1
ATOM 702 N N . ASN A 1 88 ? 2.188 -5.387 6.431 1.00 95.06 88 ASN A N 1
ATOM 703 C CA . ASN A 1 88 ? 2.812 -4.059 6.458 1.00 95.06 88 ASN A CA 1
ATOM 704 C C . ASN A 1 88 ? 1.857 -2.966 6.978 1.00 95.06 88 ASN A C 1
ATOM 706 O O .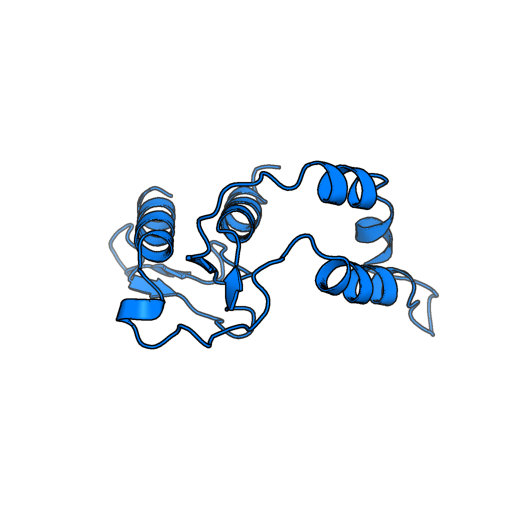 ASN A 1 88 ? 2.154 -1.777 6.866 1.00 95.06 88 ASN A O 1
ATOM 710 N N . VAL A 1 89 ? 0.706 -3.338 7.552 1.00 94.56 89 VAL A N 1
ATOM 711 C CA . VAL A 1 89 ? -0.242 -2.384 8.147 1.00 94.56 89 VAL A CA 1
ATOM 712 C C . VAL A 1 89 ? -0.365 -2.572 9.655 1.00 94.56 89 VAL A C 1
ATOM 714 O O . VAL A 1 89 ? -0.344 -3.688 10.169 1.00 94.56 89 VAL A O 1
ATOM 717 N N . ILE A 1 90 ? -0.543 -1.462 10.368 1.00 96.19 90 ILE A N 1
ATOM 718 C CA . ILE A 1 90 ? -0.873 -1.436 11.792 1.00 96.19 90 ILE A CA 1
ATOM 719 C C . ILE A 1 90 ? -2.386 -1.290 11.922 1.00 96.19 90 ILE A C 1
ATOM 721 O O . ILE A 1 90 ? -2.987 -0.375 11.353 1.00 96.19 90 ILE A O 1
ATOM 725 N N . LEU A 1 91 ? -3.000 -2.176 12.702 1.00 96.00 91 LEU A N 1
ATOM 726 C CA . LEU A 1 91 ? -4.415 -2.109 13.052 1.00 96.00 91 LEU A CA 1
ATOM 727 C C . LEU A 1 91 ? -4.616 -1.446 14.410 1.00 96.00 91 LEU A C 1
ATOM 729 O O . LEU A 1 91 ? -3.756 -1.512 15.290 1.00 96.00 91 LEU A O 1
ATOM 733 N N . HIS A 1 92 ? -5.781 -0.831 14.589 1.00 97.19 92 HIS A N 1
ATOM 734 C CA . HIS A 1 92 ? -6.202 -0.367 15.901 1.00 97.19 92 HIS A CA 1
ATOM 735 C C . HIS A 1 92 ? -6.290 -1.554 16.886 1.00 97.19 92 HIS A C 1
ATOM 737 O O . HIS A 1 92 ? -6.769 -2.620 16.493 1.00 97.19 92 HIS A O 1
ATOM 743 N N . PRO A 1 93 ? -5.890 -1.399 18.166 1.00 96.12 93 PRO A N 1
ATOM 744 C CA . PRO A 1 93 ? -5.847 -2.515 19.119 1.00 96.12 93 PRO A CA 1
ATOM 745 C C . PRO A 1 93 ? -7.206 -3.184 19.363 1.00 96.12 93 PRO A C 1
ATOM 747 O O . PRO A 1 93 ? -7.265 -4.361 19.706 1.00 96.12 93 PRO A O 1
ATOM 750 N N . THR A 1 94 ? -8.294 -2.425 19.217 1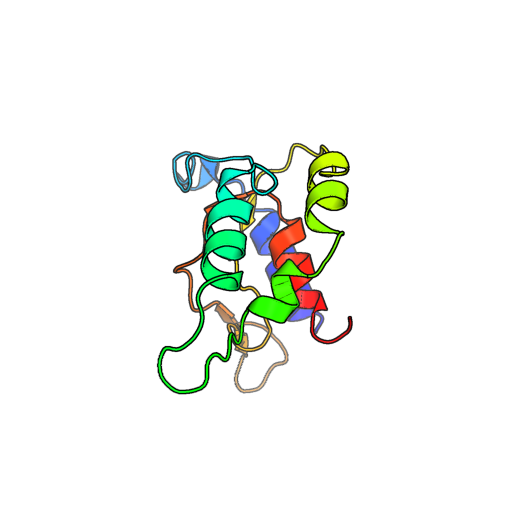.00 97.12 94 THR A N 1
ATOM 751 C CA . THR A 1 94 ? -9.657 -2.865 19.560 1.00 97.12 94 THR A CA 1
ATOM 752 C C . THR A 1 94 ? -10.677 -2.703 18.434 1.00 97.12 94 THR A C 1
ATOM 754 O O . THR A 1 94 ? -11.805 -3.163 18.575 1.00 97.12 94 THR A O 1
ATOM 757 N N . GLU A 1 95 ? -10.321 -2.057 17.320 1.00 96.06 95 GLU A N 1
ATOM 758 C CA . GLU A 1 95 ? -11.267 -1.736 16.241 1.00 96.06 95 GLU A CA 1
ATOM 759 C C . GLU A 1 95 ? -10.738 -2.270 14.905 1.00 96.06 95 GLU A C 1
ATOM 761 O O . GLU A 1 95 ? -9.530 -2.241 14.671 1.00 96.06 95 GLU A O 1
ATOM 766 N N . PRO A 1 96 ? -11.603 -2.728 13.984 1.00 93.62 96 PRO A N 1
ATOM 767 C CA . PRO A 1 96 ? -11.176 -3.325 12.721 1.00 93.62 96 PRO A CA 1
ATOM 768 C C . PRO A 1 96 ? -10.781 -2.267 11.672 1.00 93.62 96 PRO A C 1
ATOM 770 O O . PRO A 1 96 ? -11.245 -2.321 10.530 1.00 93.62 96 PRO A O 1
ATOM 773 N N . ARG A 1 97 ? -9.922 -1.310 12.048 1.00 95.75 97 ARG A N 1
ATOM 774 C CA . ARG A 1 97 ? -9.427 -0.238 11.173 1.00 95.75 97 ARG A CA 1
ATOM 775 C C . ARG A 1 97 ? -7.906 -0.159 11.119 1.00 95.75 97 ARG A C 1
ATOM 777 O O . ARG A 1 97 ? -7.227 -0.404 12.115 1.00 95.75 97 ARG A O 1
ATOM 784 N N . VAL A 1 98 ? -7.390 0.210 9.954 1.00 95.88 98 VAL A N 1
ATOM 785 C CA . VAL A 1 98 ? -5.976 0.520 9.733 1.00 95.88 98 VAL A CA 1
ATOM 786 C C . VAL A 1 98 ? -5.662 1.888 10.339 1.00 95.88 98 VAL A C 1
ATOM 788 O O . VAL A 1 98 ? -6.404 2.847 10.136 1.00 95.88 98 VAL A O 1
ATOM 791 N N . ILE A 1 99 ? -4.566 1.968 11.092 1.00 96.25 99 ILE A N 1
ATOM 792 C CA . ILE A 1 99 ? -4.075 3.202 11.728 1.00 96.25 99 ILE A CA 1
ATOM 793 C C . ILE A 1 99 ? -2.658 3.581 11.285 1.00 96.25 99 ILE A C 1
ATOM 795 O O . ILE A 1 99 ? -2.168 4.643 11.659 1.00 96.25 99 ILE A O 1
ATOM 799 N N . GLY A 1 100 ? -1.993 2.742 10.488 1.00 94.50 100 GLY A N 1
ATOM 800 C CA . GLY A 1 100 ? -0.679 3.060 9.942 1.00 94.50 100 GLY A CA 1
ATOM 801 C C . GLY A 1 100 ? -0.222 2.083 8.866 1.00 94.50 100 GLY A C 1
ATOM 802 O O . GLY A 1 100 ? -0.594 0.911 8.889 1.00 94.50 100 GLY A O 1
ATOM 803 N N . ASN A 1 101 ? 0.624 2.577 7.963 1.00 93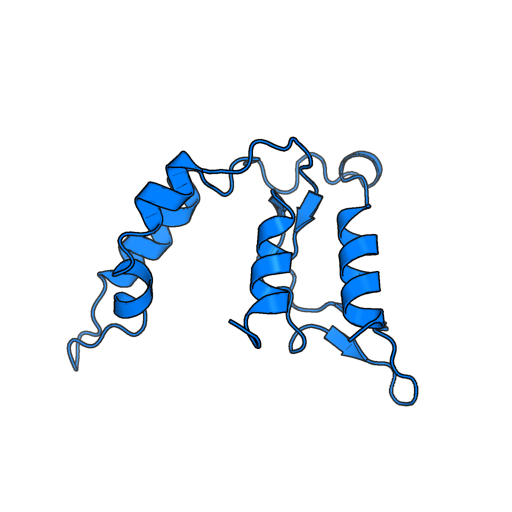.81 101 ASN A N 1
ATOM 804 C CA . ASN A 1 101 ? 1.295 1.794 6.927 1.00 93.81 101 ASN A CA 1
ATOM 805 C C . ASN A 1 101 ? 2.807 1.896 7.139 1.00 93.81 101 ASN A C 1
ATOM 807 O O . ASN A 1 101 ? 3.330 2.995 7.351 1.00 93.81 101 ASN A O 1
ATOM 811 N N . LEU A 1 102 ? 3.496 0.762 7.080 1.00 95.12 102 LEU A N 1
ATOM 812 C CA . LEU A 1 102 ? 4.925 0.631 7.350 1.00 95.12 102 LEU A CA 1
ATOM 813 C C . LEU A 1 102 ? 5.683 0.209 6.094 1.00 95.12 102 LEU A C 1
ATOM 815 O O . LEU A 1 102 ? 5.087 -0.333 5.179 1.00 95.12 102 LEU A O 1
ATOM 819 N N . ASP A 1 103 ? 7.008 0.354 6.125 1.00 93.19 103 ASP A N 1
ATOM 820 C CA . ASP A 1 103 ? 7.915 -0.197 5.108 1.00 93.19 103 ASP A CA 1
ATOM 821 C C . ASP A 1 103 ? 7.805 0.463 3.716 1.00 93.19 103 ASP A C 1
ATOM 823 O O . ASP A 1 103 ? 7.503 -0.149 2.692 1.00 93.19 103 ASP A O 1
ATOM 827 N N . TRP A 1 104 ? 8.068 1.772 3.681 1.00 92.12 104 TRP A N 1
ATOM 828 C CA . TRP A 1 104 ? 7.949 2.616 2.485 1.00 92.12 104 TRP A CA 1
ATOM 829 C C . TRP A 1 104 ? 9.156 2.553 1.536 1.00 92.12 104 TRP A C 1
ATOM 831 O O . TRP A 1 104 ? 9.224 3.323 0.576 1.00 92.12 104 TRP A O 1
ATOM 841 N N . GLU A 1 105 ? 10.123 1.666 1.763 1.00 91.38 105 GLU A N 1
ATOM 842 C CA . GLU A 1 105 ? 11.397 1.666 1.028 1.00 91.38 105 GLU A CA 1
ATOM 843 C C . GLU A 1 105 ? 11.247 1.371 -0.478 1.00 91.38 105 GLU A C 1
ATOM 845 O O . GLU A 1 105 ? 12.079 1.786 -1.288 1.00 91.38 105 GLU A O 1
ATOM 850 N N . LEU A 1 106 ? 10.163 0.691 -0.872 1.00 87.69 106 LEU A N 1
ATOM 851 C CA . LEU A 1 106 ? 9.858 0.343 -2.267 1.00 87.69 106 LEU A CA 1
ATOM 852 C C . LEU A 1 106 ? 8.862 1.295 -2.943 1.00 87.69 106 LEU A C 1
ATOM 854 O O . LEU A 1 106 ? 8.517 1.088 -4.121 1.00 87.69 106 L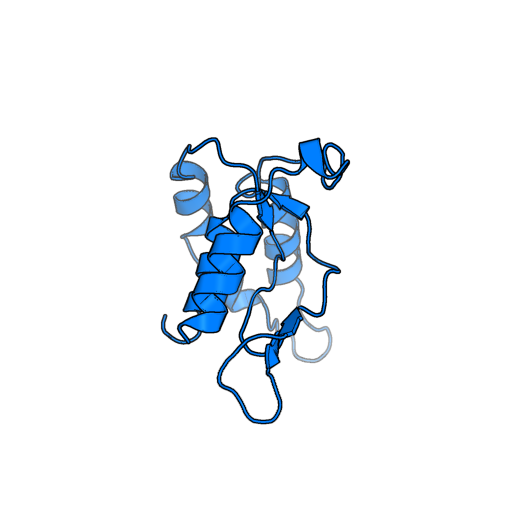EU A O 1
ATOM 858 N N . SER A 1 107 ? 8.415 2.318 -2.214 1.00 89.31 107 SER A N 1
ATOM 859 C CA . SER A 1 107 ? 7.362 3.218 -2.665 1.00 89.31 107 SER A CA 1
ATOM 860 C C . SER A 1 107 ? 7.849 4.240 -3.695 1.00 89.31 107 SER A C 1
ATOM 862 O O . SER A 1 107 ? 9.046 4.503 -3.839 1.00 89.31 107 SER A O 1
ATOM 864 N N . LYS A 1 108 ? 6.918 4.705 -4.535 1.00 86.75 108 LYS A N 1
ATOM 865 C CA . LYS A 1 108 ? 7.192 5.482 -5.760 1.00 86.75 108 LYS A CA 1
ATOM 866 C C . LYS A 1 108 ? 5.901 5.937 -6.429 1.00 86.75 108 LYS A C 1
ATOM 868 O O . LYS A 1 108 ? 4.853 5.332 -6.219 1.00 86.75 108 LYS A O 1
ATOM 873 N N . ILE A 1 109 ? 6.002 6.894 -7.346 1.00 86.19 109 ILE A N 1
ATOM 874 C CA . ILE A 1 109 ? 4.930 7.177 -8.303 1.00 86.19 109 ILE A CA 1
ATOM 875 C C . ILE A 1 109 ? 4.894 6.100 -9.399 1.00 86.19 109 ILE A C 1
ATOM 877 O O . ILE A 1 109 ? 5.883 5.859 -10.098 1.00 86.19 109 ILE A O 1
ATOM 881 N N . SER A 1 110 ? 3.768 5.387 -9.521 1.00 80.31 110 SER A N 1
ATOM 882 C CA . SER A 1 110 ? 3.598 4.306 -10.502 1.00 80.31 110 SER A CA 1
ATOM 883 C C . SER A 1 110 ? 2.134 3.903 -10.724 1.00 80.31 110 SER A C 1
ATOM 885 O O . SER A 1 110 ? 1.217 4.571 -10.258 1.00 80.31 110 SER A O 1
ATOM 887 N N . TYR A 1 111 ? 1.903 2.802 -11.446 1.00 80.50 111 TYR A N 1
ATOM 888 C CA . TYR A 1 111 ? 0.561 2.250 -11.645 1.00 80.50 111 TYR A CA 1
ATOM 889 C C . TYR A 1 111 ? 0.032 1.593 -10.364 1.00 80.50 111 TYR A C 1
ATOM 891 O O . TYR A 1 111 ? 0.653 0.675 -9.825 1.00 80.50 111 TYR A O 1
ATOM 899 N N . PHE A 1 112 ? -1.162 2.000 -9.932 1.00 84.00 112 PHE A N 1
ATOM 900 C CA . PHE A 1 112 ? -1.832 1.492 -8.726 1.00 84.00 112 PHE A CA 1
ATOM 901 C C . PHE A 1 112 ? -2.071 -0.033 -8.729 1.00 84.00 112 PHE A C 1
ATOM 903 O O . PHE A 1 112 ? -2.174 -0.665 -7.676 1.00 84.00 112 PHE A O 1
ATOM 910 N N . SER A 1 113 ? -2.130 -0.648 -9.918 1.00 81.06 113 SER A N 1
ATOM 911 C CA . SER A 1 113 ? -2.364 -2.086 -10.105 1.00 81.06 113 SER A CA 1
ATOM 912 C C . SER A 1 113 ? -1.326 -2.973 -9.409 1.00 81.06 113 SER A C 1
ATOM 914 O O . SER A 1 113 ? -1.616 -4.130 -9.108 1.00 81.06 113 SER A O 1
ATOM 916 N N . VAL A 1 114 ? -0.132 -2.441 -9.136 1.00 80.94 114 VAL A N 1
ATOM 917 C CA . VAL A 1 114 ? 0.947 -3.143 -8.433 1.00 80.94 114 VAL A CA 1
ATOM 918 C C . VAL A 1 114 ? 0.547 -3.467 -6.999 1.00 80.94 114 VAL A C 1
ATOM 920 O O . VAL A 1 114 ? 0.595 -4.628 -6.599 1.00 80.94 114 VAL A O 1
ATOM 923 N N . ASP A 1 115 ? 0.102 -2.467 -6.240 1.00 89.25 115 ASP A N 1
ATOM 924 C CA . ASP A 1 115 ? -0.337 -2.676 -4.858 1.00 89.25 115 ASP A CA 1
ATOM 925 C C . ASP A 1 115 ? -1.611 -3.520 -4.803 1.00 89.25 115 ASP A C 1
ATOM 927 O O . ASP A 1 115 ? -1.766 -4.344 -3.902 1.00 89.25 115 ASP A O 1
ATOM 931 N N . LEU A 1 116 ? -2.500 -3.382 -5.795 1.00 88.19 116 LEU A N 1
ATOM 932 C CA . LEU A 1 116 ? -3.671 -4.250 -5.910 1.00 88.19 116 LEU A CA 1
ATOM 933 C C . LEU A 1 116 ? -3.256 -5.722 -6.065 1.00 88.19 116 LEU A C 1
ATOM 935 O O . LEU A 1 116 ? -3.821 -6.592 -5.405 1.00 88.19 1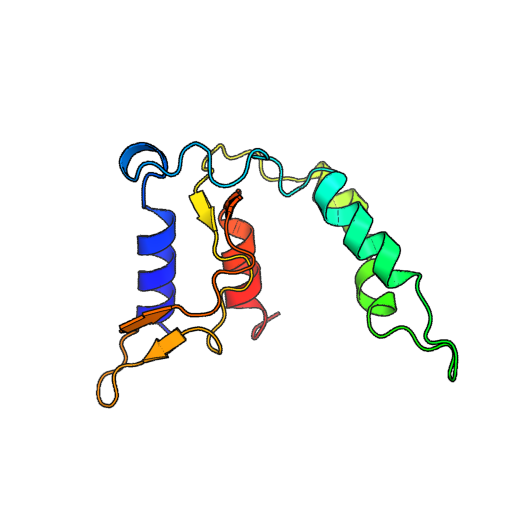16 LEU A O 1
ATOM 939 N N . ALA A 1 117 ? -2.245 -6.008 -6.890 1.00 85.75 117 ALA A N 1
ATOM 940 C CA . ALA A 1 117 ? -1.732 -7.364 -7.064 1.00 85.75 117 ALA A CA 1
ATOM 941 C C . ALA A 1 117 ? -1.120 -7.927 -5.769 1.00 85.75 117 ALA A C 1
ATOM 943 O O . ALA A 1 117 ? -1.380 -9.082 -5.436 1.00 85.75 117 ALA A O 1
ATOM 944 N N . PHE A 1 118 ? -0.361 -7.125 -5.012 1.00 87.38 118 PHE A N 1
ATOM 945 C CA . PHE A 1 118 ? 0.171 -7.548 -3.708 1.00 87.38 118 PHE A CA 1
ATOM 946 C C . PHE A 1 118 ? -0.937 -7.795 -2.682 1.00 87.38 118 PHE A C 1
ATOM 948 O O . PHE A 1 118 ? -0.938 -8.838 -2.023 1.00 87.38 118 PHE A O 1
ATOM 955 N N . THR A 1 119 ? -1.923 -6.898 -2.615 1.00 90.31 119 THR A N 1
ATOM 956 C CA . THR A 1 119 ? -3.083 -7.012 -1.717 1.00 90.31 119 THR A CA 1
ATOM 957 C C . THR A 1 119 ? -3.876 -8.290 -1.978 1.00 90.31 119 THR A C 1
ATOM 959 O O . THR A 1 119 ? -4.317 -8.949 -1.037 1.00 90.31 119 THR A O 1
ATOM 962 N N . LEU A 1 120 ? -4.048 -8.651 -3.255 1.00 88.44 120 LEU A N 1
ATOM 963 C CA . LEU A 1 120 ? -4.801 -9.832 -3.678 1.00 88.44 120 LEU A CA 1
ATOM 964 C C . LEU A 1 120 ? -3.971 -11.120 -3.705 1.00 88.44 120 LEU A C 1
ATOM 966 O O . LEU A 1 120 ? -4.548 -12.194 -3.849 1.00 88.44 120 LEU A O 1
ATOM 970 N N . SER A 1 121 ? -2.647 -11.041 -3.542 1.00 85.75 121 SER A N 1
ATOM 971 C CA . SER A 1 121 ? -1.758 -12.209 -3.595 1.00 85.75 121 SER A CA 1
ATOM 972 C C . SER A 1 121 ? -2.136 -13.372 -2.665 1.00 85.75 121 SER A C 1
ATOM 974 O O . SER A 1 121 ? -1.930 -14.507 -3.083 1.00 85.75 121 SER A O 1
ATOM 976 N N . PRO A 1 122 ? -2.745 -13.175 -1.474 1.00 85.50 122 PRO A N 1
ATOM 977 C CA . PRO A 1 122 ? -3.195 -14.299 -0.649 1.00 85.50 122 PRO A CA 1
ATOM 978 C C . PRO A 1 122 ? -4.347 -15.117 -1.258 1.00 85.50 122 PRO A C 1
ATOM 980 O O . PRO A 1 122 ? -4.667 -16.183 -0.739 1.00 85.50 122 PRO A O 1
ATOM 983 N N . PHE A 1 123 ? -4.996 -14.616 -2.313 1.00 82.12 123 PHE A N 1
ATOM 984 C CA . PHE A 1 123 ? -6.172 -15.220 -2.948 1.00 82.12 123 PHE A CA 1
ATOM 985 C C . PHE A 1 123 ? -5.903 -15.743 -4.371 1.00 82.12 123 PHE A C 1
ATOM 987 O O . PHE A 1 123 ? -6.834 -16.219 -5.022 1.00 82.12 123 PHE A O 1
ATOM 994 N N . LEU A 1 124 ? -4.664 -15.619 -4.863 1.00 73.56 124 LEU A N 1
ATOM 995 C CA . LEU A 1 124 ? -4.222 -16.030 -6.204 1.00 73.56 124 LEU A CA 1
ATOM 996 C C . LEU A 1 124 ? -3.355 -17.290 -6.144 1.00 73.56 124 LEU A C 1
ATOM 998 O O . LEU A 1 124 ? -3.466 -18.100 -7.092 1.00 73.56 124 LEU A O 1
#